Protein AF-A0A836TTX2-F1 (afdb_monomer_lite)

Radius of gyration: 29.95 Å; chains: 1; bounding box: 58×25×92 Å

Secondary structure (DSSP, 8-state):
---------STTSSPPPP--S---------HHHHHHHHHHHHHHHTT--SSTTHHHHHHHHHHHHH-TTTS---------S--HHHHHHHHHHHHHHHTGGG----HHHHHHHHTTSHHHHHHS-TTS-HHHHHHHHHHHHTTSHHHHHHHHHHHHHHHTT-THHHHHHHHHHT-

Foldseek 3Di:
DDDPPPDPDDPVPDDDDDDPPDDDDDDPPPVVVVVVVVLVVLLVVVVHDPDPCSVVVSVLVCCCVPPPVSPDDDPPPDPQLDDLLLLLLLLLQLVCVCPPPVHRDDSLVSLVVVCVDPLQVVNDDPVDDSSVVSVVSNVVNVPPPSSVVVNVVCVVCVVVVVCVVSVVVSVVRND

Structure (mmCIF, N/CA/C/O backbone):
data_AF-A0A836TTX2-F1
#
_entry.id   AF-A0A836TTX2-F1
#
loop_
_atom_site.group_PDB
_atom_site.id
_atom_site.type_symbol
_atom_site.label_atom_id
_atom_site.label_alt_id
_atom_site.label_comp_id
_atom_site.label_asym_id
_atom_site.label_entity_id
_atom_site.label_seq_id
_atom_site.pdbx_PDB_ins_code
_atom_site.Cartn_x
_atom_site.Cartn_y
_atom_site.Cartn_z
_atom_site.occupancy
_atom_site.B_iso_or_equiv
_atom_site.auth_seq_id
_atom_site.auth_comp_id
_atom_site.auth_asym_id
_atom_site.auth_atom_id
_atom_site.pdbx_PDB_model_num
ATOM 1 N N . MET A 1 1 ? -0.094 6.323 -14.263 1.00 39.97 1 MET A N 1
ATOM 2 C CA . MET A 1 1 ? 1.124 6.622 -15.047 1.00 39.97 1 MET A CA 1
ATOM 3 C C . MET A 1 1 ? 0.715 6.668 -16.502 1.00 39.97 1 MET A C 1
ATOM 5 O O . MET A 1 1 ? 0.252 5.656 -17.013 1.00 39.97 1 MET A O 1
ATOM 9 N N . ALA A 1 2 ? 0.752 7.856 -17.101 1.00 35.50 2 ALA A N 1
ATOM 10 C CA . ALA A 1 2 ? 0.316 8.071 -18.473 1.00 35.50 2 ALA A CA 1
ATOM 11 C C . ALA A 1 2 ? 1.188 7.243 -19.428 1.00 35.50 2 ALA A C 1
ATOM 13 O O . ALA A 1 2 ? 2.414 7.345 -19.394 1.00 35.50 2 ALA A O 1
ATOM 14 N N . LYS A 1 3 ? 0.554 6.398 -20.249 1.00 42.25 3 LYS A N 1
ATOM 15 C CA . LYS A 1 3 ? 1.200 5.808 -21.421 1.00 42.25 3 LYS A CA 1
ATOM 16 C C . LYS A 1 3 ? 1.439 6.954 -22.390 1.00 42.25 3 LYS A C 1
ATOM 18 O O . LYS A 1 3 ? 0.500 7.421 -23.027 1.00 42.25 3 LYS A O 1
ATOM 23 N N . ILE A 1 4 ? 2.674 7.425 -22.473 1.00 37.34 4 ILE A N 1
ATOM 24 C CA . ILE A 1 4 ? 3.062 8.313 -23.558 1.00 37.34 4 ILE A CA 1
ATOM 25 C C . ILE A 1 4 ? 3.210 7.416 -24.791 1.00 37.34 4 ILE A C 1
ATOM 27 O O . ILE A 1 4 ? 4.287 6.913 -25.086 1.00 37.34 4 ILE A O 1
ATOM 31 N N . ASN A 1 5 ? 2.096 7.162 -25.478 1.00 42.88 5 ASN A N 1
ATOM 32 C CA . ASN A 1 5 ? 2.129 6.731 -26.869 1.00 42.88 5 ASN A CA 1
ATOM 33 C C . ASN A 1 5 ? 2.586 7.950 -27.673 1.00 42.88 5 ASN A C 1
ATOM 35 O O . ASN A 1 5 ? 1.750 8.725 -28.135 1.00 42.88 5 ASN A O 1
ATOM 39 N N . LYS A 1 6 ? 3.900 8.164 -27.802 1.00 52.06 6 LYS A N 1
ATOM 40 C CA . LYS A 1 6 ? 4.390 9.042 -28.865 1.00 52.06 6 LYS A CA 1
ATOM 41 C C . LYS A 1 6 ? 4.051 8.329 -30.170 1.00 52.06 6 LYS A C 1
ATOM 43 O O . LYS A 1 6 ? 4.681 7.329 -30.505 1.00 52.06 6 LYS A O 1
ATOM 48 N N . LYS A 1 7 ? 2.985 8.780 -30.836 1.00 52.66 7 LYS A N 1
ATOM 49 C CA . LYS A 1 7 ? 2.748 8.439 -32.237 1.00 52.66 7 LYS A CA 1
ATOM 50 C C . LYS A 1 7 ? 4.021 8.820 -32.985 1.00 52.66 7 LYS A C 1
ATOM 52 O O . LYS A 1 7 ? 4.534 9.922 -32.808 1.00 52.66 7 LYS A O 1
ATOM 57 N N . ILE A 1 8 ? 4.576 7.864 -33.718 1.00 54.66 8 ILE A N 1
ATOM 58 C CA . ILE A 1 8 ? 5.622 8.162 -34.686 1.00 54.66 8 ILE A CA 1
ATOM 59 C C . ILE A 1 8 ? 4.889 8.955 -35.764 1.00 54.66 8 ILE A C 1
ATOM 61 O O . ILE A 1 8 ? 4.047 8.382 -36.444 1.00 54.66 8 ILE A O 1
ATOM 65 N N . ASP A 1 9 ? 5.135 10.258 -35.835 1.00 56.81 9 ASP A N 1
ATOM 66 C CA . ASP A 1 9 ? 4.598 11.153 -36.859 1.00 56.81 9 ASP A CA 1
ATOM 67 C C . ASP A 1 9 ? 5.762 11.597 -37.770 1.00 56.81 9 ASP A C 1
ATOM 69 O O . ASP A 1 9 ? 6.912 11.673 -37.329 1.00 56.81 9 ASP A O 1
ATOM 73 N N . GLY A 1 10 ? 5.487 11.869 -39.050 1.00 62.47 10 GLY A N 1
ATOM 74 C CA . GLY A 1 10 ? 6.490 12.289 -40.042 1.00 62.47 10 GLY A CA 1
ATOM 75 C C . GLY A 1 10 ? 6.911 11.195 -41.046 1.00 62.47 10 GLY A C 1
ATOM 76 O O . GLY A 1 10 ? 6.244 10.169 -41.161 1.00 62.47 10 GLY A O 1
ATOM 77 N N . PRO A 1 11 ? 8.021 11.371 -41.792 1.00 52.16 11 PRO A N 1
ATOM 78 C CA . PRO A 1 11 ? 8.424 10.510 -42.925 1.00 52.16 11 PRO A CA 1
ATOM 79 C C . PRO A 1 11 ? 8.796 9.059 -42.550 1.00 52.16 11 PRO A C 1
ATOM 81 O O . PRO A 1 11 ? 9.173 8.254 -43.405 1.00 52.16 11 PRO A O 1
ATOM 84 N N . LEU A 1 12 ? 8.708 8.719 -41.263 1.00 50.91 12 LEU A N 1
ATOM 85 C CA . LEU A 1 12 ? 8.870 7.373 -40.715 1.00 50.91 12 LEU A CA 1
ATOM 86 C C . LEU A 1 12 ? 7.556 6.567 -40.716 1.00 50.91 12 LEU A C 1
ATOM 88 O O . LEU A 1 12 ? 7.604 5.354 -40.532 1.00 50.91 12 LEU A O 1
ATOM 92 N N . VAL A 1 13 ? 6.401 7.219 -40.919 1.00 59.22 13 VAL A N 1
ATOM 93 C CA . VAL A 1 13 ? 5.073 6.571 -40.961 1.00 59.22 13 VAL A CA 1
ATOM 94 C C . VAL A 1 13 ? 4.827 5.859 -42.287 1.00 59.22 13 VAL A C 1
ATOM 96 O O . VAL A 1 13 ? 4.113 4.859 -42.331 1.00 59.22 13 VAL A O 1
ATOM 99 N N . GLU A 1 14 ? 5.406 6.362 -43.376 1.00 59.16 14 GLU A N 1
ATOM 100 C CA . GLU A 1 14 ? 5.129 5.834 -44.706 1.00 59.16 14 GLU A CA 1
ATOM 101 C C . GLU A 1 14 ? 5.853 4.492 -44.934 1.00 59.16 14 GLU A C 1
ATOM 103 O O . GLU A 1 14 ? 7.093 4.445 -44.907 1.00 59.16 14 GLU A O 1
ATOM 108 N N . PRO A 1 15 ? 5.116 3.385 -45.173 1.00 53.38 15 PRO A N 1
ATOM 109 C CA . PRO A 1 15 ? 5.729 2.110 -45.517 1.00 53.38 15 PRO A CA 1
ATOM 110 C C . PRO A 1 15 ? 6.437 2.234 -46.869 1.00 53.38 15 PRO A C 1
ATOM 112 O O . PRO A 1 15 ? 5.893 2.795 -47.822 1.00 53.38 15 PRO A O 1
ATOM 115 N N . MET A 1 16 ? 7.657 1.696 -46.971 1.00 50.69 16 MET A N 1
ATOM 116 C CA . MET A 1 16 ? 8.367 1.678 -48.250 1.00 50.69 16 MET A CA 1
ATOM 117 C C . MET A 1 16 ? 7.554 0.893 -49.279 1.00 50.69 16 MET A C 1
ATOM 119 O O . MET A 1 16 ? 7.140 -0.240 -49.024 1.00 50.69 16 MET A O 1
ATOM 123 N N . ARG A 1 17 ? 7.331 1.496 -50.451 1.00 52.59 17 ARG A N 1
ATOM 124 C CA . ARG A 1 17 ? 6.693 0.799 -51.569 1.00 52.59 17 ARG A CA 1
ATOM 125 C C . ARG A 1 17 ? 7.597 -0.367 -51.990 1.00 52.59 17 ARG A C 1
ATOM 127 O O . ARG A 1 17 ? 8.804 -0.156 -52.131 1.00 52.59 17 ARG A O 1
ATOM 134 N N . PRO A 1 18 ? 7.056 -1.583 -52.176 1.00 42.81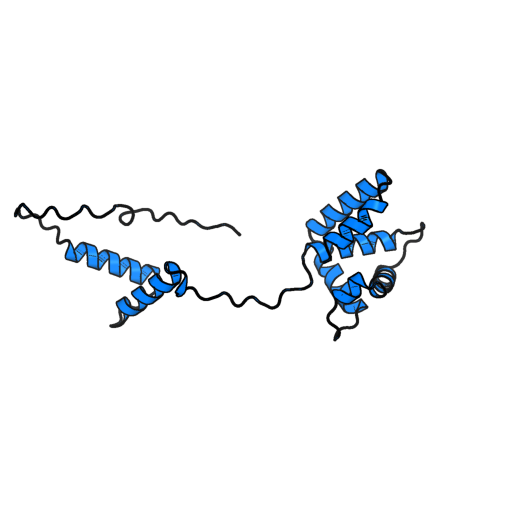 18 PRO A N 1
ATOM 135 C CA . PRO A 1 18 ? 7.855 -2.708 -52.634 1.00 42.81 18 PRO A CA 1
ATOM 136 C C . PRO A 1 18 ? 8.465 -2.386 -54.002 1.00 42.81 18 PRO A C 1
ATOM 138 O O . PRO A 1 18 ? 7.798 -1.839 -54.881 1.00 42.81 18 PRO A O 1
ATOM 141 N N . LEU A 1 19 ? 9.745 -2.721 -54.167 1.00 47.72 19 LEU A N 1
ATOM 142 C CA . LEU A 1 19 ? 10.461 -2.587 -55.431 1.00 47.72 19 LEU A CA 1
ATOM 143 C C . LEU A 1 19 ? 9.793 -3.491 -56.472 1.00 47.72 19 LEU A C 1
ATOM 145 O O . LEU A 1 19 ? 9.940 -4.714 -56.431 1.00 47.72 19 LEU A O 1
ATOM 149 N N . ILE A 1 20 ? 9.064 -2.896 -57.415 1.00 41.91 20 ILE A N 1
ATOM 150 C CA . ILE A 1 20 ? 8.610 -3.606 -58.608 1.00 41.91 20 ILE A CA 1
ATOM 151 C C . ILE A 1 20 ? 9.868 -3.874 -59.438 1.00 41.91 20 ILE A C 1
ATOM 153 O O . ILE A 1 20 ? 10.469 -2.958 -59.999 1.00 41.91 20 ILE A O 1
ATOM 157 N N . LYS A 1 21 ? 10.313 -5.136 -59.458 1.00 42.12 21 LYS A N 1
ATOM 158 C CA . LYS A 1 21 ? 11.380 -5.615 -60.345 1.00 42.12 21 LYS A CA 1
ATOM 159 C C . LYS A 1 21 ? 10.900 -5.482 -61.788 1.00 42.12 21 LYS A C 1
ATOM 161 O O . LYS A 1 21 ? 10.298 -6.399 -62.332 1.00 42.12 21 LYS A O 1
ATOM 166 N N . GLY A 1 22 ? 11.155 -4.332 -62.389 1.00 46.22 22 GLY A N 1
ATOM 167 C CA . GLY A 1 22 ? 10.845 -4.087 -63.787 1.00 46.22 22 GLY A CA 1
ATOM 168 C C . GLY A 1 22 ? 10.462 -2.641 -64.001 1.00 46.22 22 GLY A C 1
ATOM 169 O O . GLY A 1 22 ? 9.299 -2.295 -63.860 1.00 46.22 22 GLY A O 1
ATOM 170 N N . ILE A 1 23 ? 11.467 -1.821 -64.296 1.00 39.59 23 ILE A N 1
ATOM 171 C CA . ILE A 1 23 ? 11.496 -0.753 -65.305 1.00 39.59 23 ILE A CA 1
ATOM 172 C C . ILE A 1 23 ? 12.713 0.104 -64.956 1.00 39.59 23 ILE A C 1
ATOM 174 O O . ILE A 1 23 ? 12.756 0.825 -63.962 1.00 39.59 23 ILE A O 1
ATOM 178 N N . ILE A 1 24 ? 13.742 -0.048 -65.780 1.00 47.50 24 ILE A N 1
ATOM 179 C CA . ILE A 1 24 ? 14.903 0.828 -65.829 1.00 47.50 24 ILE A CA 1
ATOM 180 C C . ILE A 1 24 ? 14.394 2.170 -66.363 1.00 47.50 24 ILE A C 1
ATOM 182 O O . ILE A 1 24 ? 14.075 2.279 -67.542 1.00 47.50 24 ILE A O 1
ATOM 186 N N . ALA A 1 25 ? 14.288 3.176 -65.499 1.00 37.22 25 ALA A N 1
ATOM 187 C CA . ALA A 1 25 ? 14.155 4.570 -65.900 1.00 37.22 25 ALA A CA 1
ATOM 188 C C . ALA A 1 25 ? 14.790 5.456 -64.825 1.00 37.22 25 ALA A C 1
ATOM 190 O O . ALA A 1 25 ? 14.456 5.390 -63.644 1.00 37.22 25 ALA A O 1
ATOM 191 N N . GLN A 1 26 ? 15.765 6.238 -65.264 1.00 45.69 26 GLN A N 1
ATOM 192 C CA . GLN A 1 26 ? 16.576 7.150 -64.477 1.00 45.69 26 GLN A CA 1
ATOM 193 C C . GLN A 1 26 ? 15.708 8.183 -63.746 1.00 45.69 26 GLN A C 1
ATOM 195 O O . GLN A 1 26 ? 15.147 9.074 -64.374 1.00 45.69 26 GLN A O 1
ATOM 200 N N . VAL A 1 27 ? 15.664 8.112 -62.417 1.00 41.31 27 VAL A N 1
ATOM 201 C CA . VAL A 1 27 ? 15.409 9.267 -61.548 1.00 41.31 27 VAL A CA 1
ATOM 202 C C . VAL A 1 27 ? 16.326 9.112 -60.342 1.00 41.31 27 VAL A C 1
ATOM 204 O O . VAL A 1 27 ? 16.348 8.065 -59.699 1.00 41.31 27 VAL A O 1
ATOM 207 N N . GLN A 1 28 ? 17.108 10.152 -60.068 1.00 45.59 28 GLN A N 1
ATOM 208 C CA . GLN A 1 28 ? 18.008 10.305 -58.926 1.00 45.59 28 GLN A CA 1
ATOM 209 C C . GLN A 1 28 ? 17.247 10.259 -57.589 1.00 45.59 28 GLN A C 1
ATOM 211 O O . GLN A 1 28 ? 17.085 11.270 -56.920 1.00 45.59 28 GLN A O 1
ATOM 216 N N . ASN A 1 29 ? 16.773 9.091 -57.180 1.00 52.56 29 ASN A N 1
ATOM 217 C CA . ASN A 1 29 ? 16.279 8.852 -55.831 1.00 52.56 29 ASN A CA 1
ATOM 218 C C . ASN A 1 29 ? 16.944 7.586 -55.340 1.00 52.56 29 ASN A C 1
ATOM 220 O O . ASN A 1 29 ? 16.356 6.513 -55.377 1.00 52.56 29 ASN A O 1
ATOM 224 N N . ASP A 1 30 ? 18.211 7.734 -54.965 1.00 51.06 30 ASP A N 1
ATOM 225 C CA . ASP A 1 30 ? 19.070 6.655 -54.510 1.00 51.06 30 ASP A CA 1
ATOM 226 C C . ASP A 1 30 ? 18.460 6.051 -53.227 1.00 51.06 30 ASP A C 1
ATOM 228 O O . ASP A 1 30 ? 18.551 6.657 -52.149 1.00 51.06 30 ASP A O 1
ATOM 232 N N . PRO A 1 31 ? 17.766 4.897 -53.298 1.00 54.81 31 PRO A N 1
ATOM 233 C CA . PRO A 1 31 ? 17.050 4.342 -52.147 1.00 54.81 31 PRO A CA 1
ATOM 234 C C . PRO A 1 31 ? 18.024 3.986 -51.012 1.00 54.81 31 PRO A C 1
ATOM 236 O O . PRO A 1 31 ? 17.645 3.952 -49.840 1.00 54.81 31 PRO A O 1
ATOM 239 N N . TYR A 1 32 ? 19.300 3.806 -51.359 1.00 54.25 32 TYR A N 1
ATOM 240 C CA . TYR A 1 32 ? 20.408 3.588 -50.442 1.00 54.25 32 TYR A CA 1
ATOM 241 C C . TYR A 1 32 ? 20.694 4.813 -49.554 1.00 54.25 32 TYR A C 1
ATOM 243 O O . TYR A 1 32 ? 20.924 4.670 -48.352 1.00 54.25 32 TYR A O 1
ATOM 251 N N . ASN A 1 33 ? 20.587 6.032 -50.099 1.00 59.34 33 ASN A N 1
ATOM 252 C CA . ASN A 1 33 ? 20.766 7.272 -49.332 1.00 59.34 33 ASN A CA 1
ATOM 253 C C . ASN A 1 33 ? 19.602 7.521 -48.367 1.00 59.34 33 ASN A C 1
ATOM 255 O O . ASN A 1 33 ? 19.818 7.955 -47.235 1.00 59.34 33 ASN A O 1
ATOM 259 N N . SER A 1 34 ? 18.375 7.180 -48.774 1.00 65.88 34 SER A N 1
ATOM 260 C CA . SER A 1 34 ? 17.199 7.269 -47.898 1.00 65.88 34 SER A CA 1
ATOM 261 C C . SER A 1 34 ? 17.287 6.293 -46.716 1.00 65.88 34 SER A C 1
ATOM 263 O O . SER A 1 34 ? 16.967 6.652 -45.581 1.00 65.88 34 SER A O 1
ATOM 265 N N . TYR A 1 35 ? 17.779 5.075 -46.958 1.00 70.00 35 TYR A N 1
ATOM 266 C CA . TYR A 1 35 ? 17.983 4.066 -45.919 1.00 70.00 35 TYR A CA 1
ATOM 267 C C . TYR A 1 35 ? 19.034 4.498 -44.886 1.00 70.00 35 TYR A C 1
ATOM 269 O O . TYR A 1 35 ? 18.772 4.462 -43.682 1.00 70.00 35 TYR A O 1
ATOM 277 N N . ASN A 1 36 ? 20.185 4.995 -45.345 1.00 74.56 36 ASN A N 1
ATOM 278 C CA . ASN A 1 36 ? 21.251 5.472 -44.461 1.00 74.56 36 ASN A CA 1
ATOM 279 C C . ASN A 1 36 ? 20.826 6.702 -43.641 1.00 74.56 36 ASN A C 1
ATOM 281 O O . ASN A 1 36 ? 21.180 6.807 -42.466 1.00 74.56 36 ASN A O 1
ATOM 285 N N . ALA A 1 37 ? 20.013 7.596 -44.215 1.00 77.50 37 ALA A N 1
ATOM 286 C CA . ALA A 1 37 ? 19.443 8.732 -43.492 1.00 77.50 37 ALA A CA 1
ATOM 287 C C . ALA A 1 37 ? 18.491 8.287 -42.368 1.00 77.50 37 ALA A C 1
ATOM 289 O O . ALA A 1 37 ? 18.583 8.787 -41.247 1.00 77.50 37 ALA A O 1
ATOM 290 N N . LYS A 1 38 ? 17.619 7.301 -42.629 1.00 77.88 38 LYS A N 1
ATOM 291 C CA . LYS A 1 38 ? 16.723 6.733 -41.606 1.00 77.88 38 LYS A CA 1
ATOM 292 C C . LYS A 1 38 ? 17.496 6.029 -40.491 1.00 77.88 38 LYS A C 1
ATOM 294 O O . LYS A 1 38 ? 17.149 6.191 -39.325 1.00 77.88 38 LYS A O 1
ATOM 299 N N . LEU A 1 39 ? 18.556 5.292 -40.831 1.00 81.31 39 LEU A N 1
ATOM 300 C CA . LEU A 1 39 ? 19.429 4.662 -39.839 1.00 81.31 39 LEU A CA 1
ATOM 301 C C . LEU A 1 39 ? 20.127 5.690 -38.946 1.00 81.31 39 LEU A C 1
ATOM 303 O O . LEU A 1 39 ? 20.204 5.486 -37.740 1.00 81.31 39 LEU A O 1
ATOM 307 N N . LYS A 1 40 ? 20.588 6.809 -39.513 1.00 80.81 40 LYS A N 1
ATOM 308 C CA . LYS A 1 40 ? 21.216 7.881 -38.735 1.00 80.81 40 LYS A CA 1
ATOM 309 C C . LYS A 1 40 ? 20.234 8.528 -37.752 1.00 80.81 40 LYS A C 1
ATOM 311 O O . LYS A 1 40 ? 20.569 8.677 -36.583 1.00 80.81 40 LYS A O 1
ATOM 316 N N . LEU A 1 41 ? 19.009 8.816 -38.198 1.00 81.19 41 LEU A N 1
ATOM 317 C CA . LEU A 1 41 ? 17.942 9.340 -37.333 1.00 81.19 41 LEU A CA 1
ATOM 318 C C . LEU A 1 41 ? 17.580 8.370 -36.197 1.00 81.19 41 LEU A C 1
ATOM 320 O O . LEU A 1 41 ? 17.279 8.795 -35.085 1.00 81.19 41 LEU A O 1
ATOM 324 N N . LEU A 1 42 ? 17.618 7.061 -36.464 1.00 82.06 42 LEU A N 1
ATOM 325 C CA . LEU A 1 42 ? 17.430 6.030 -35.444 1.00 82.06 42 LEU A CA 1
ATOM 326 C C . LEU A 1 42 ? 18.577 6.018 -34.426 1.00 82.06 42 LEU A C 1
ATOM 328 O O . LEU A 1 42 ? 18.305 5.959 -33.231 1.00 82.06 42 LEU A O 1
ATOM 332 N N . CYS A 1 43 ? 19.834 6.120 -34.865 1.00 84.38 43 CYS A N 1
ATOM 333 C CA . CYS A 1 43 ? 20.973 6.249 -33.951 1.00 84.38 43 CYS A CA 1
ATOM 334 C C . CYS A 1 43 ? 20.851 7.497 -33.063 1.00 84.38 43 CYS A C 1
ATOM 336 O O . CYS A 1 43 ? 21.045 7.395 -31.856 1.00 84.38 43 CYS A O 1
ATOM 338 N N . GLU A 1 44 ? 20.466 8.641 -33.639 1.00 83.38 44 GLU A N 1
ATOM 339 C CA . GLU A 1 44 ? 20.235 9.891 -32.900 1.00 83.38 44 GLU A CA 1
ATOM 340 C C . GLU A 1 44 ? 19.098 9.750 -31.876 1.00 83.38 44 GLU A C 1
ATOM 342 O O . GLU A 1 44 ? 19.227 10.211 -30.749 1.00 83.38 44 GLU A O 1
ATOM 347 N N . HIS A 1 45 ? 18.006 9.054 -32.214 1.00 84.50 45 HIS A N 1
ATOM 348 C CA . HIS A 1 45 ? 16.901 8.799 -31.280 1.00 84.50 45 HIS A CA 1
ATOM 349 C C . HIS A 1 45 ? 17.314 7.956 -30.058 1.00 84.50 45 HIS A C 1
ATOM 351 O O . HIS A 1 45 ? 16.731 8.108 -28.985 1.00 84.50 45 HIS A O 1
ATOM 357 N N . TYR A 1 46 ? 18.289 7.059 -30.223 1.00 83.12 46 TYR A N 1
ATOM 358 C CA . TYR A 1 46 ? 18.827 6.213 -29.155 1.00 83.12 46 TYR A CA 1
ATOM 359 C C . TYR A 1 46 ? 20.089 6.794 -28.489 1.00 83.12 46 TYR A C 1
ATOM 361 O O . TYR A 1 46 ? 20.726 6.090 -27.707 1.00 83.12 46 TYR A O 1
ATOM 369 N N . ASP A 1 47 ? 20.440 8.053 -28.784 1.00 83.62 47 ASP A N 1
ATOM 370 C CA . ASP A 1 47 ? 21.644 8.741 -28.295 1.00 83.62 47 ASP A CA 1
ATOM 371 C C . ASP A 1 47 ? 22.943 7.939 -28.543 1.00 83.62 47 ASP A C 1
ATOM 373 O O . ASP A 1 47 ? 23.860 7.914 -27.718 1.00 83.62 47 ASP A O 1
ATOM 377 N N . LEU A 1 48 ? 23.027 7.245 -29.683 1.00 82.81 48 LEU A N 1
ATOM 378 C CA . LEU A 1 48 ? 24.189 6.436 -30.053 1.00 82.81 48 LEU A CA 1
ATOM 379 C C . LEU A 1 48 ? 25.216 7.279 -30.816 1.00 82.81 48 LEU A C 1
ATOM 381 O O . LEU A 1 48 ? 24.910 7.883 -31.846 1.00 82.81 48 LEU A O 1
ATOM 385 N N . ASN A 1 49 ? 26.457 7.282 -30.326 1.00 75.19 49 ASN A N 1
ATOM 386 C CA . ASN A 1 49 ? 27.571 7.978 -30.969 1.00 75.19 49 ASN A CA 1
ATOM 387 C C . ASN A 1 49 ? 27.901 7.358 -32.334 1.00 75.19 49 ASN A C 1
ATOM 389 O O . ASN A 1 49 ? 27.775 6.148 -32.521 1.00 75.19 49 ASN A O 1
ATOM 393 N N . SER A 1 50 ? 28.380 8.179 -33.275 1.00 66.62 50 SER A N 1
ATOM 394 C CA . SER A 1 50 ? 28.732 7.770 -34.647 1.00 66.62 50 SER A CA 1
ATOM 395 C C . SER A 1 50 ? 30.037 6.965 -34.757 1.00 66.62 50 SER A C 1
ATOM 397 O O . SER A 1 50 ? 30.829 7.156 -35.681 1.00 66.62 50 SER A O 1
ATOM 399 N N . ASP A 1 51 ? 30.269 6.064 -33.808 1.00 74.56 51 ASP A N 1
ATOM 400 C CA . ASP A 1 51 ? 31.430 5.186 -33.771 1.00 74.56 51 ASP A CA 1
ATOM 401 C C . ASP A 1 51 ? 31.221 3.940 -34.643 1.00 74.56 51 ASP A C 1
ATOM 403 O O . ASP A 1 51 ? 30.119 3.630 -35.106 1.00 74.56 51 ASP A O 1
ATOM 407 N N . ARG A 1 52 ? 32.295 3.171 -34.867 1.00 68.88 52 ARG A N 1
ATOM 408 C CA . ARG A 1 52 ? 32.262 1.951 -35.702 1.00 68.88 52 ARG A CA 1
ATOM 409 C C . ARG A 1 52 ? 31.242 0.900 -35.225 1.00 68.88 52 ARG A C 1
ATOM 411 O O . ARG A 1 52 ? 30.849 0.063 -36.032 1.00 68.88 52 ARG A O 1
ATOM 418 N N . SER A 1 53 ? 30.805 0.944 -33.963 1.00 75.00 53 SER A N 1
ATOM 419 C CA . SER A 1 53 ? 29.801 0.040 -33.378 1.00 75.00 53 SER A CA 1
ATOM 420 C C . SER A 1 53 ? 28.364 0.581 -33.390 1.00 75.00 53 SER A C 1
ATOM 422 O O . SER A 1 53 ? 27.456 -0.119 -32.947 1.00 75.00 53 SER A O 1
ATOM 424 N N . GLN A 1 54 ? 28.110 1.775 -33.939 1.00 78.94 54 GLN A N 1
ATOM 425 C CA . GLN A 1 54 ? 26.798 2.439 -33.852 1.00 78.94 54 GLN A CA 1
ATOM 426 C C . GLN A 1 54 ? 25.622 1.553 -34.299 1.00 78.94 54 GLN A C 1
ATOM 428 O O . GLN A 1 54 ? 24.552 1.573 -33.697 1.00 78.94 54 GLN A O 1
ATOM 433 N N . TYR A 1 55 ? 25.820 0.720 -35.326 1.00 81.44 55 TYR A N 1
ATOM 434 C CA . TYR A 1 55 ? 24.764 -0.142 -35.859 1.00 81.44 55 TYR A CA 1
ATOM 435 C C . TYR A 1 55 ? 24.566 -1.427 -35.050 1.00 81.44 55 TYR A C 1
ATOM 437 O O . TYR A 1 55 ? 23.440 -1.921 -34.972 1.00 81.44 55 TYR A O 1
ATOM 445 N N . SER A 1 56 ? 25.621 -1.964 -34.427 1.00 82.88 56 SER A N 1
ATOM 446 C CA . SER A 1 56 ? 25.476 -3.088 -33.494 1.00 82.88 56 SER A CA 1
ATOM 447 C C . SER A 1 56 ? 24.775 -2.643 -32.215 1.00 82.88 56 SER A C 1
ATOM 449 O O . SER A 1 56 ? 23.885 -3.340 -31.733 1.00 82.88 56 SER A O 1
ATOM 451 N N . ASP A 1 57 ? 25.106 -1.450 -31.724 1.00 83.25 57 ASP A N 1
ATOM 452 C CA . ASP A 1 57 ? 24.483 -0.872 -30.534 1.00 83.25 57 ASP A CA 1
ATOM 453 C C . ASP A 1 57 ? 23.013 -0.522 -30.806 1.00 83.25 57 ASP A C 1
ATOM 455 O O . ASP A 1 57 ? 22.138 -0.822 -29.992 1.00 83.25 57 ASP A O 1
ATOM 459 N N . LEU A 1 58 ? 22.712 -0.019 -32.010 1.00 87.88 58 LEU A N 1
ATOM 460 C CA . LEU A 1 58 ? 21.343 0.209 -32.469 1.00 87.88 58 LEU A CA 1
ATOM 461 C C . LEU A 1 58 ? 20.537 -1.093 -32.540 1.00 87.88 58 LEU A C 1
ATOM 463 O O . LEU A 1 58 ? 19.392 -1.133 -32.090 1.00 87.88 58 LEU A O 1
ATOM 467 N N . ALA A 1 59 ? 21.118 -2.173 -33.072 1.00 88.62 59 ALA A N 1
ATOM 468 C CA . ALA A 1 59 ? 20.449 -3.470 -33.137 1.00 88.62 59 ALA A CA 1
ATOM 469 C C . ALA A 1 59 ? 20.115 -4.013 -31.736 1.00 88.62 59 ALA A C 1
ATOM 471 O O . ALA A 1 59 ? 19.028 -4.555 -31.527 1.00 88.62 59 ALA A O 1
ATOM 472 N N . ILE A 1 60 ? 21.014 -3.824 -30.765 1.00 84.88 60 ILE A N 1
ATOM 473 C CA . ILE A 1 60 ? 20.788 -4.207 -29.366 1.00 84.88 60 ILE A CA 1
ATOM 474 C C . ILE A 1 60 ? 19.690 -3.342 -28.736 1.00 84.88 60 ILE A C 1
ATOM 476 O O . ILE A 1 60 ? 18.787 -3.884 -28.095 1.00 84.88 60 ILE A O 1
ATOM 480 N N . ALA A 1 61 ? 19.717 -2.024 -28.943 1.00 85.06 61 ALA A N 1
ATOM 481 C CA . ALA A 1 61 ? 18.702 -1.107 -28.426 1.00 85.06 61 ALA A CA 1
ATOM 482 C C . ALA A 1 61 ? 17.299 -1.450 -28.959 1.00 85.06 61 ALA A C 1
ATOM 484 O O . ALA A 1 61 ? 16.347 -1.595 -28.187 1.00 85.06 61 ALA A O 1
ATOM 485 N N . LEU A 1 62 ? 17.190 -1.705 -30.265 1.00 86.75 62 LEU A N 1
ATOM 486 C CA . LEU A 1 62 ? 15.950 -2.152 -30.899 1.00 86.75 62 LEU A CA 1
ATOM 487 C C . LEU A 1 62 ? 15.490 -3.515 -30.369 1.00 86.75 62 LEU A C 1
ATOM 489 O O . LEU A 1 62 ? 14.294 -3.716 -30.139 1.00 86.75 62 LEU A O 1
ATOM 493 N N . ALA A 1 63 ? 16.417 -4.450 -30.140 1.00 87.06 63 ALA A N 1
ATOM 494 C CA . ALA A 1 63 ? 16.090 -5.746 -29.557 1.00 87.06 63 ALA A CA 1
ATOM 495 C C . ALA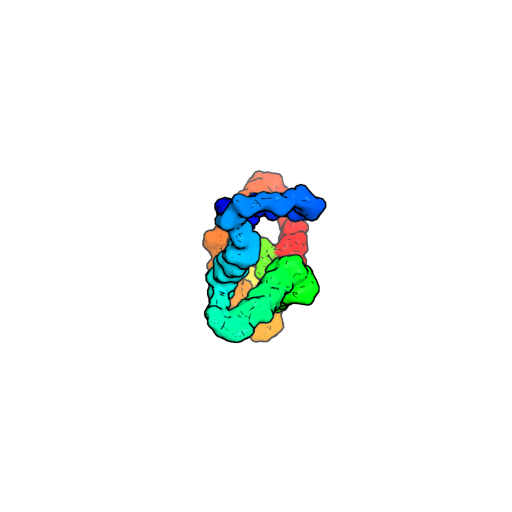 A 1 63 ? 15.514 -5.595 -28.141 1.00 87.06 63 ALA A C 1
ATOM 497 O O . ALA A 1 63 ? 14.492 -6.210 -27.837 1.00 87.06 63 ALA A O 1
ATOM 498 N N . ILE A 1 64 ? 16.108 -4.746 -27.297 1.00 81.25 64 ILE A N 1
ATOM 499 C CA . ILE A 1 64 ? 15.624 -4.475 -25.934 1.00 81.25 64 ILE A CA 1
ATOM 500 C C . ILE A 1 64 ? 14.199 -3.904 -25.955 1.00 81.25 64 ILE A C 1
ATOM 502 O O . ILE A 1 64 ? 13.356 -4.336 -25.166 1.00 81.25 64 ILE A O 1
ATOM 506 N N . ASP A 1 65 ? 13.893 -2.979 -26.863 1.00 81.94 65 ASP A N 1
ATOM 507 C CA . ASP A 1 65 ? 12.581 -2.325 -26.905 1.00 81.94 65 ASP A CA 1
ATOM 508 C C . ASP A 1 65 ? 11.480 -3.209 -27.504 1.00 81.94 65 ASP A C 1
ATOM 510 O O . ASP A 1 65 ? 10.358 -3.287 -26.972 1.00 81.94 65 ASP A O 1
ATOM 514 N N . HIS A 1 66 ? 11.793 -3.916 -28.591 1.00 81.75 66 HIS A N 1
ATOM 515 C CA . HIS A 1 66 ? 10.792 -4.605 -29.403 1.00 81.75 66 HIS A CA 1
ATOM 516 C C . HIS A 1 66 ? 10.708 -6.109 -29.146 1.00 81.75 66 HIS A C 1
ATOM 518 O O . HIS A 1 66 ? 9.619 -6.672 -29.274 1.00 81.75 66 HIS A O 1
ATOM 524 N N . VAL A 1 67 ? 11.789 -6.771 -28.722 1.00 83.75 67 VAL A N 1
ATOM 525 C CA . VAL A 1 67 ? 11.806 -8.227 -28.523 1.00 83.75 67 VAL A CA 1
ATOM 526 C C . VAL A 1 67 ? 11.593 -8.558 -27.040 1.00 83.75 67 VAL A C 1
ATOM 528 O O . VAL A 1 67 ? 12.450 -8.259 -26.207 1.00 83.75 67 VAL A O 1
ATOM 531 N N . PRO A 1 68 ? 10.483 -9.225 -26.657 1.00 73.31 68 PRO A N 1
ATOM 532 C CA . PRO A 1 68 ? 10.182 -9.516 -25.252 1.00 73.31 68 PRO A CA 1
ATOM 533 C C . PRO A 1 68 ? 11.287 -10.274 -24.501 1.00 73.31 68 PRO A C 1
ATOM 535 O O . PRO A 1 68 ? 11.445 -10.074 -23.300 1.00 73.31 68 PRO A O 1
ATOM 538 N N . GLY A 1 69 ? 12.058 -11.115 -25.201 1.00 79.12 69 GLY A N 1
ATOM 539 C CA . GLY A 1 69 ? 13.164 -11.891 -24.629 1.00 79.12 69 GLY A CA 1
ATOM 540 C C . GLY A 1 69 ? 14.407 -11.073 -24.258 1.00 79.12 69 GLY A C 1
ATOM 541 O O . GLY A 1 69 ? 15.168 -11.508 -23.399 1.00 79.12 69 GLY A O 1
ATOM 542 N N . PHE A 1 70 ? 14.589 -9.887 -24.846 1.00 74.38 70 PHE A N 1
ATOM 543 C CA . PHE A 1 70 ? 15.728 -8.995 -24.582 1.00 74.38 70 PHE A CA 1
ATOM 544 C C . PHE A 1 70 ? 15.380 -7.853 -23.617 1.00 74.38 70 PHE A C 1
ATOM 546 O O . PHE A 1 70 ? 16.257 -7.097 -23.202 1.00 74.38 70 PHE A O 1
ATOM 553 N N . LYS A 1 71 ? 14.112 -7.740 -23.198 1.00 78.56 71 LYS A N 1
ATOM 554 C CA . LYS A 1 71 ? 13.682 -6.740 -22.215 1.00 78.56 71 LYS A CA 1
ATOM 555 C C . LYS A 1 71 ? 14.347 -6.990 -20.871 1.00 78.56 71 LYS A C 1
ATOM 557 O O . LYS A 1 71 ? 14.221 -8.073 -20.292 1.00 78.56 71 LYS A O 1
ATOM 562 N N . TYR A 1 72 ? 14.957 -5.950 -20.305 1.00 72.88 72 TYR A N 1
ATOM 563 C CA . TYR A 1 72 ? 15.397 -5.998 -18.918 1.00 72.88 72 TYR A CA 1
ATOM 564 C C . TYR A 1 72 ? 14.202 -6.314 -18.019 1.00 72.88 72 TYR A C 1
ATOM 566 O O . TYR A 1 72 ? 13.247 -5.537 -17.908 1.00 72.88 72 TYR A O 1
ATOM 574 N N . LYS A 1 73 ? 14.256 -7.458 -17.330 1.00 67.38 73 LYS A N 1
ATOM 575 C CA . LYS A 1 73 ? 13.321 -7.740 -16.243 1.00 67.38 73 LYS A CA 1
ATOM 576 C C . LYS A 1 73 ? 13.512 -6.638 -15.207 1.00 67.38 73 LYS A C 1
ATOM 578 O O . LYS A 1 73 ? 14.553 -6.588 -14.552 1.00 67.38 73 LYS A O 1
ATOM 583 N N . LYS A 1 74 ? 12.519 -5.751 -15.047 1.00 59.88 74 LYS A N 1
ATOM 584 C CA . LYS A 1 74 ? 12.498 -4.821 -13.911 1.00 59.88 74 LYS A CA 1
ATOM 585 C C . LYS A 1 74 ? 12.729 -5.661 -12.665 1.00 59.88 74 LYS A C 1
ATOM 587 O O . LYS A 1 74 ? 11.939 -6.567 -12.396 1.00 59.88 74 LYS A O 1
ATOM 592 N N . LYS A 1 75 ? 13.815 -5.389 -11.931 1.00 56.88 75 LYS A N 1
ATOM 593 C CA . LYS A 1 75 ? 14.029 -5.995 -10.616 1.00 56.88 75 LYS A CA 1
ATOM 594 C C . LYS A 1 75 ? 12.778 -5.673 -9.812 1.00 56.88 75 LYS A C 1
ATOM 596 O O . LYS A 1 75 ? 12.557 -4.517 -9.453 1.00 56.88 75 LYS A O 1
ATOM 601 N N . SER A 1 76 ? 11.918 -6.668 -9.607 1.00 56.53 76 SER A N 1
ATOM 602 C CA . SER A 1 76 ? 10.777 -6.512 -8.722 1.00 56.53 76 SER A CA 1
ATOM 603 C C . SER A 1 76 ? 11.382 -6.251 -7.355 1.00 56.53 76 SER A C 1
ATOM 605 O O . SER A 1 76 ? 11.917 -7.166 -6.731 1.00 56.53 76 SER A O 1
ATOM 607 N N . GLY A 1 77 ? 11.364 -4.992 -6.916 1.00 59.00 77 GLY A N 1
ATOM 608 C CA . GLY A 1 77 ? 11.739 -4.652 -5.552 1.00 59.00 77 GLY A CA 1
ATOM 609 C C . GLY A 1 77 ? 10.959 -5.533 -4.576 1.00 59.00 77 GLY A C 1
ATOM 610 O O . GLY A 1 77 ? 9.895 -6.066 -4.914 1.00 59.00 77 GLY A O 1
ATOM 611 N N . ALA A 1 78 ? 11.491 -5.711 -3.366 1.00 58.03 78 ALA A N 1
ATOM 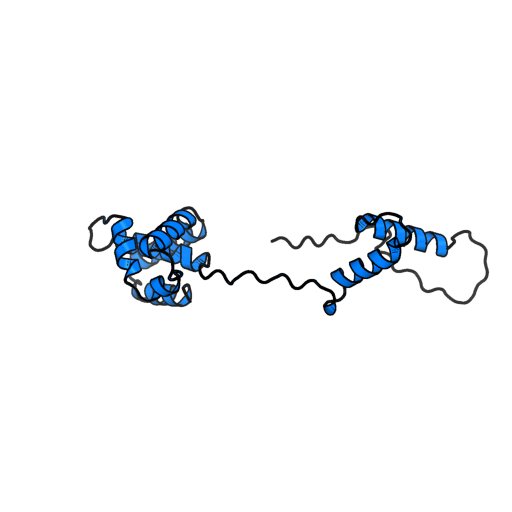612 C CA . ALA A 1 78 ? 10.805 -6.478 -2.335 1.00 58.03 78 ALA A CA 1
ATOM 613 C C . ALA A 1 78 ? 9.347 -6.006 -2.222 1.00 58.03 78 ALA A C 1
ATOM 615 O O . ALA A 1 78 ? 9.101 -4.806 -2.059 1.00 58.03 78 ALA A O 1
ATOM 616 N N . LYS A 1 79 ? 8.388 -6.940 -2.330 1.00 59.66 79 LYS A N 1
ATOM 617 C CA . LYS A 1 79 ? 6.958 -6.631 -2.203 1.00 59.66 79 LYS A CA 1
ATOM 618 C C . LYS A 1 79 ? 6.762 -5.841 -0.911 1.00 59.66 79 LYS A C 1
ATOM 620 O O . LYS A 1 79 ? 7.064 -6.319 0.186 1.00 59.66 79 LYS A O 1
ATOM 625 N N . THR A 1 80 ? 6.339 -4.588 -1.044 1.00 65.19 80 THR A N 1
ATOM 626 C CA . THR A 1 80 ? 6.114 -3.736 0.119 1.00 65.19 80 THR A CA 1
ATOM 627 C C . THR A 1 80 ? 4.859 -4.259 0.807 1.00 65.19 80 THR A C 1
ATOM 629 O O . THR A 1 80 ? 3.778 -4.147 0.249 1.00 65.19 80 THR A O 1
ATOM 632 N N . LYS A 1 81 ? 5.000 -4.832 2.010 1.00 73.81 81 LYS A N 1
ATOM 633 C CA . LYS A 1 81 ? 3.864 -5.325 2.819 1.00 73.81 81 LYS A CA 1
ATOM 634 C C . LYS A 1 81 ? 2.809 -4.245 3.104 1.00 73.81 81 LYS A C 1
ATOM 636 O O . LYS A 1 81 ? 1.665 -4.549 3.395 1.00 73.81 81 LYS A O 1
ATOM 641 N N . TRP A 1 82 ? 3.208 -2.978 3.041 1.00 81.62 82 TRP A N 1
ATOM 642 C CA . TRP A 1 82 ? 2.327 -1.833 3.230 1.00 81.62 82 TRP A CA 1
ATOM 643 C C . TRP A 1 82 ? 1.843 -1.311 1.883 1.00 81.62 82 TRP A C 1
ATOM 645 O O . TRP A 1 82 ? 2.566 -0.575 1.206 1.00 81.62 82 TRP A O 1
ATOM 655 N N . THR A 1 83 ? 0.621 -1.674 1.512 1.00 85.62 83 THR A N 1
ATOM 656 C CA . THR A 1 83 ? -0.091 -1.034 0.408 1.00 85.62 83 THR A CA 1
ATOM 657 C C . THR A 1 83 ? -0.661 0.306 0.880 1.00 85.62 83 THR A C 1
ATOM 659 O O . THR A 1 83 ? -0.765 0.579 2.078 1.00 85.62 83 THR A O 1
ATOM 662 N N . MET A 1 84 ? -1.024 1.189 -0.052 1.00 85.12 84 MET A N 1
ATOM 663 C CA . MET A 1 84 ? -1.703 2.435 0.333 1.00 85.12 84 MET A CA 1
ATOM 664 C C . MET A 1 84 ? -3.079 2.164 0.958 1.00 85.12 84 MET A C 1
ATOM 666 O O . MET A 1 84 ? -3.503 2.927 1.820 1.00 85.12 84 MET A O 1
ATOM 670 N N . TRP A 1 85 ? -3.725 1.053 0.594 1.00 86.00 85 TRP A N 1
ATOM 671 C CA . TRP A 1 85 ? -4.970 0.590 1.206 1.00 86.00 85 TRP A CA 1
ATOM 672 C C . TRP A 1 85 ? -4.781 0.193 2.668 1.00 86.00 85 TRP A C 1
ATOM 674 O O . TRP A 1 85 ? -5.458 0.749 3.526 1.00 86.00 85 TRP A O 1
ATOM 684 N N . SE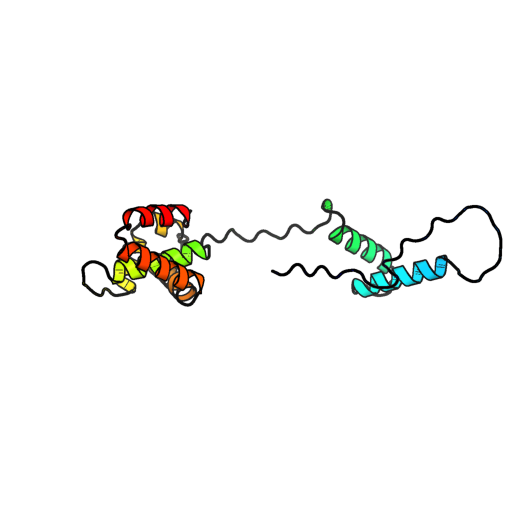R A 1 86 ? -3.798 -0.660 2.981 1.00 87.00 86 SER A N 1
ATOM 685 C CA . SER A 1 86 ? -3.554 -1.071 4.371 1.00 87.00 86 SER A CA 1
ATOM 686 C C . SER A 1 86 ? -3.154 0.108 5.266 1.00 87.00 86 SER A C 1
ATOM 688 O O . SER A 1 86 ? -3.515 0.168 6.441 1.00 87.00 86 SER A O 1
ATOM 690 N N . ARG A 1 87 ? -2.472 1.108 4.695 1.00 88.81 87 ARG A N 1
ATOM 691 C CA . ARG A 1 87 ? -2.189 2.390 5.356 1.00 88.81 87 ARG A CA 1
ATOM 692 C C . ARG A 1 87 ? -3.437 3.239 5.605 1.00 88.81 87 ARG A C 1
ATOM 694 O O . ARG A 1 87 ? -3.542 3.834 6.672 1.00 88.81 87 ARG A O 1
ATOM 701 N N . ALA A 1 88 ? -4.355 3.318 4.645 1.00 87.75 88 ALA A N 1
ATOM 702 C CA . ALA A 1 88 ? -5.612 4.047 4.806 1.00 87.75 88 ALA A CA 1
ATOM 703 C C . ALA A 1 88 ? -6.511 3.376 5.858 1.00 87.75 88 ALA A C 1
ATOM 705 O O . ALA A 1 88 ? -7.020 4.060 6.743 1.00 87.75 88 ALA A O 1
ATOM 706 N N . CYS A 1 89 ? -6.616 2.042 5.835 1.00 89.12 89 CYS A N 1
ATOM 707 C CA . CYS A 1 89 ? -7.318 1.267 6.861 1.00 89.12 89 CYS A CA 1
ATOM 708 C C . CYS A 1 89 ? -6.736 1.515 8.255 1.00 89.12 89 CYS A C 1
ATOM 710 O O . CYS A 1 89 ? -7.490 1.713 9.200 1.00 89.12 89 CYS A O 1
ATOM 712 N N . LEU A 1 90 ? -5.405 1.588 8.381 1.00 90.56 90 LEU A N 1
ATOM 713 C CA . LEU A 1 90 ? -4.751 1.897 9.655 1.00 90.56 90 LEU A CA 1
ATOM 714 C C . LEU A 1 90 ? -5.193 3.257 10.220 1.00 90.56 90 LEU A C 1
ATOM 716 O O . LEU A 1 90 ? -5.379 3.381 11.426 1.00 90.56 90 LEU A O 1
ATOM 720 N N . VAL A 1 91 ? -5.349 4.279 9.371 1.00 90.81 91 VAL A N 1
ATOM 721 C CA . VAL A 1 91 ? -5.810 5.611 9.803 1.00 90.81 91 VAL A CA 1
ATOM 722 C C . VAL A 1 91 ? -7.235 5.541 10.341 1.00 90.81 91 VAL A C 1
ATOM 724 O O . VAL A 1 91 ? -7.498 6.081 11.412 1.00 90.81 91 VAL A O 1
ATOM 727 N N . VAL A 1 92 ? -8.133 4.856 9.629 1.00 89.00 92 VAL A N 1
ATOM 728 C CA . VAL A 1 92 ? -9.529 4.709 10.060 1.00 89.00 92 VAL A CA 1
ATOM 729 C C . VAL A 1 92 ? -9.617 3.930 11.367 1.00 89.00 92 VAL A C 1
ATOM 731 O O . VAL A 1 92 ? -10.306 4.366 12.279 1.00 89.00 92 VAL A O 1
ATOM 734 N N . GLU A 1 93 ? -8.858 2.845 11.510 1.00 88.56 93 GLU A N 1
ATOM 735 C CA . GLU A 1 93 ? -8.889 2.027 12.723 1.00 88.56 93 GLU A CA 1
ATOM 736 C C . GLU A 1 93 ? -8.336 2.775 13.949 1.00 88.56 93 GLU A C 1
ATOM 738 O O . GLU A 1 93 ? -8.839 2.631 15.064 1.00 88.56 93 GLU A O 1
ATOM 743 N N . ILE A 1 94 ? -7.327 3.632 13.749 1.00 89.50 94 ILE A N 1
ATOM 744 C CA . ILE A 1 94 ? -6.821 4.524 14.801 1.00 89.50 94 ILE A CA 1
ATOM 745 C C . ILE A 1 94 ? -7.893 5.534 15.215 1.00 89.50 94 ILE A C 1
ATOM 747 O O . ILE A 1 94 ? -8.082 5.742 16.411 1.00 89.50 94 ILE A O 1
ATOM 751 N N . GLU A 1 95 ? -8.594 6.154 14.265 1.00 87.25 95 GLU A N 1
ATOM 752 C CA . GLU A 1 95 ? -9.659 7.121 14.565 1.00 87.25 95 GLU A CA 1
ATOM 753 C C . GLU A 1 95 ? -10.892 6.448 15.196 1.00 87.25 95 GLU A C 1
ATOM 755 O O . GLU A 1 95 ? -11.466 6.995 16.137 1.00 87.25 95 GLU A O 1
ATOM 760 N N . ARG A 1 96 ? -11.236 5.220 14.783 1.00 86.06 96 ARG A N 1
ATOM 761 C CA . ARG A 1 96 ? -12.265 4.377 15.421 1.00 86.06 96 ARG A CA 1
ATOM 762 C C . ARG A 1 96 ? -11.947 4.134 16.894 1.00 86.06 96 ARG A C 1
ATOM 764 O O . ARG A 1 96 ? -12.781 4.375 17.760 1.00 86.06 96 ARG A O 1
ATOM 771 N N . LEU A 1 97 ? -10.726 3.693 17.200 1.00 86.50 97 LEU A N 1
ATOM 772 C CA . LEU A 1 97 ? -10.296 3.456 18.583 1.00 86.50 97 LEU A CA 1
ATOM 773 C C . LEU A 1 97 ? -10.196 4.744 19.398 1.00 86.50 97 LEU A C 1
ATOM 775 O O . LEU A 1 97 ? -10.436 4.732 20.603 1.00 86.50 97 LEU A O 1
ATOM 779 N N . ARG A 1 98 ? -9.839 5.852 18.748 1.00 84.31 98 ARG A N 1
ATOM 780 C CA . ARG A 1 98 ? -9.716 7.164 19.381 1.00 84.31 98 ARG A CA 1
ATOM 781 C C . ARG A 1 98 ? -11.056 7.715 19.868 1.00 84.31 98 ARG A C 1
ATOM 783 O O . ARG A 1 98 ? -11.069 8.365 20.907 1.00 84.31 98 ARG A O 1
ATOM 790 N N . ASN A 1 99 ? -12.131 7.445 19.130 1.00 79.38 99 ASN A N 1
ATOM 791 C CA . ASN A 1 99 ? -13.484 7.929 19.423 1.00 79.38 99 ASN A CA 1
ATOM 792 C C . ASN A 1 99 ? -14.370 6.859 20.086 1.00 79.38 99 ASN A C 1
ATOM 794 O O . ASN A 1 99 ? -15.568 7.065 20.270 1.00 79.38 99 ASN A O 1
ATOM 798 N N . SER A 1 100 ? -13.799 5.708 20.449 1.00 73.50 100 SER A N 1
ATOM 799 C CA . SER A 1 100 ? -14.545 4.626 21.083 1.00 73.50 100 SER A CA 1
ATOM 800 C C . SER A 1 100 ? -15.015 5.024 22.489 1.00 73.50 100 SER A C 1
ATOM 802 O O . SER A 1 100 ? -14.262 5.606 23.268 1.00 73.50 100 SER A O 1
ATOM 804 N N . LYS A 1 101 ? -16.257 4.660 22.840 1.00 62.62 101 LYS A N 1
ATOM 805 C CA . LYS A 1 101 ? -16.824 4.755 24.203 1.00 62.62 101 LYS A CA 1
ATOM 806 C C . LYS A 1 101 ? -16.882 6.169 24.805 1.00 62.62 101 LYS A C 1
ATOM 808 O O . LYS A 1 101 ? -16.705 6.321 26.012 1.00 62.62 101 LYS A O 1
ATOM 813 N N . ASN A 1 102 ? -17.143 7.199 23.995 1.00 60.19 102 ASN A N 1
ATOM 814 C CA . ASN A 1 102 ? -17.267 8.597 24.448 1.00 60.19 102 ASN A CA 1
ATOM 815 C C . ASN A 1 102 ? -16.030 9.137 25.195 1.00 60.19 102 ASN A C 1
ATOM 817 O O . ASN A 1 102 ? -16.108 10.160 25.874 1.00 60.19 102 ASN A O 1
ATOM 821 N N . GLN A 1 103 ? -14.876 8.476 25.068 1.00 66.56 103 GLN A N 1
ATOM 822 C CA . GLN A 1 103 ? -13.616 8.912 25.652 1.00 66.56 103 GLN A CA 1
ATOM 823 C C . GLN A 1 103 ? -12.634 9.217 24.529 1.00 66.56 103 GLN A C 1
ATOM 825 O O . GLN A 1 103 ? -12.305 8.360 23.715 1.00 66.56 103 GLN A O 1
ATOM 830 N N . SER A 1 104 ? -12.146 10.457 24.490 1.00 74.25 104 SER A N 1
ATOM 831 C CA . SER A 1 104 ? -11.080 10.841 23.566 1.00 74.25 104 SER A CA 1
ATOM 832 C C . SER A 1 104 ? -9.758 10.250 24.042 1.00 74.25 104 SER A C 1
ATOM 834 O O . SER A 1 104 ? -9.083 10.807 24.910 1.00 74.25 104 SER A O 1
ATOM 836 N N . HIS A 1 105 ? -9.373 9.111 23.474 1.00 81.62 105 HIS A N 1
ATOM 837 C CA . HIS A 1 105 ? -8.073 8.508 23.745 1.00 81.62 105 HIS A CA 1
ATOM 838 C C . HIS A 1 105 ? -6.962 9.168 22.914 1.00 81.62 105 HIS A C 1
ATOM 840 O O . HIS A 1 105 ? -7.196 9.835 21.907 1.00 81.62 105 HIS A O 1
ATOM 846 N N . SER A 1 106 ? -5.705 9.001 23.328 1.00 86.31 106 SER A N 1
ATOM 847 C CA . SER A 1 106 ? -4.573 9.502 22.543 1.00 86.31 106 SER A CA 1
ATOM 848 C C . SER A 1 106 ? -4.286 8.594 21.339 1.00 86.31 106 SER A C 1
ATOM 850 O O . SER A 1 106 ? -4.505 7.383 21.380 1.00 86.31 106 SER A O 1
ATOM 852 N N . ILE A 1 107 ? -3.701 9.155 20.274 1.00 85.69 107 ILE A N 1
ATOM 853 C CA . ILE A 1 107 ? -3.248 8.378 19.101 1.00 85.69 107 ILE A CA 1
ATOM 854 C C . ILE A 1 107 ? -2.273 7.267 19.527 1.00 85.69 107 ILE A C 1
ATOM 856 O O . ILE A 1 107 ? -2.302 6.160 18.993 1.00 85.69 107 ILE A O 1
ATOM 860 N N . MET A 1 108 ? -1.418 7.543 20.517 1.00 85.94 108 MET A N 1
ATOM 861 C CA . MET A 1 108 ? -0.458 6.563 21.024 1.00 85.94 108 MET A CA 1
ATOM 862 C C . MET A 1 108 ? -1.150 5.382 21.712 1.00 85.94 108 MET A C 1
ATOM 864 O O . MET A 1 108 ? -0.719 4.239 21.551 1.00 85.94 108 MET A O 1
ATOM 868 N N . TRP A 1 109 ? -2.238 5.641 22.441 1.00 88.56 109 TRP A N 1
ATOM 869 C CA . TRP A 1 109 ? -3.046 4.590 23.050 1.00 88.56 109 TRP A CA 1
ATOM 870 C C . TRP A 1 109 ? -3.680 3.693 21.980 1.00 88.56 109 TRP A C 1
ATOM 872 O O . TRP A 1 109 ? -3.514 2.475 22.040 1.00 88.56 109 TRP A O 1
ATOM 882 N N . ALA A 1 110 ? -4.291 4.281 20.945 1.00 86.75 110 ALA A N 1
ATOM 883 C CA . ALA A 1 110 ? -4.892 3.532 19.837 1.00 86.75 110 ALA A CA 1
ATOM 884 C C . ALA A 1 110 ? -3.859 2.658 19.101 1.00 86.75 110 ALA A C 1
ATOM 886 O O . ALA A 1 110 ? -4.087 1.471 18.872 1.00 86.75 110 ALA A O 1
ATOM 887 N N . ILE A 1 111 ? -2.669 3.204 18.820 1.00 88.56 111 ILE A N 1
ATOM 888 C CA . ILE A 1 111 ? -1.550 2.451 18.227 1.00 88.56 111 ILE A CA 1
ATOM 889 C C . ILE A 1 111 ? -1.117 1.286 19.128 1.00 88.56 111 ILE A C 1
ATOM 891 O O . ILE A 1 111 ? -0.791 0.211 18.627 1.00 88.56 111 ILE A O 1
ATOM 895 N N . THR A 1 112 ? -1.122 1.484 20.447 1.00 87.38 112 THR A N 1
ATOM 896 C CA . THR A 1 112 ? -0.748 0.447 21.421 1.00 87.38 112 THR A CA 1
ATOM 897 C C . THR A 1 112 ? -1.785 -0.673 21.500 1.00 87.38 112 THR A C 1
ATOM 899 O O . THR A 1 112 ? -1.420 -1.821 21.742 1.00 87.38 112 THR A O 1
ATOM 902 N N . GLN A 1 113 ? -3.070 -0.385 21.278 1.00 87.75 113 GLN A N 1
ATOM 903 C CA . GLN A 1 113 ? -4.082 -1.439 21.167 1.00 87.75 113 GLN A CA 1
ATOM 904 C C . GLN A 1 113 ? -3.966 -2.179 19.831 1.00 87.75 113 GLN A C 1
ATOM 906 O O . GLN A 1 113 ? -3.960 -3.410 19.807 1.00 87.75 113 GLN A O 1
ATOM 911 N N . LEU A 1 114 ? -3.766 -1.456 18.724 1.00 87.19 114 LEU A N 1
ATOM 912 C CA . LEU A 1 114 ? -3.608 -2.068 17.401 1.00 87.19 114 LEU A CA 1
ATOM 913 C C . LEU A 1 114 ? -2.375 -2.952 17.297 1.00 87.19 114 LEU A C 1
ATOM 915 O O . LEU A 1 114 ? -2.422 -3.998 16.654 1.00 87.19 114 LEU A O 1
ATOM 919 N N . SER A 1 115 ? -1.283 -2.584 17.964 1.00 85.69 115 SER A N 1
ATOM 920 C CA . SER A 1 115 ? -0.067 -3.391 17.961 1.00 85.69 115 SER A CA 1
ATOM 921 C C . SER A 1 115 ? -0.218 -4.733 18.673 1.00 85.69 115 SER A C 1
ATOM 923 O O . SER A 1 115 ? 0.618 -5.608 18.453 1.00 85.69 115 SER A O 1
ATOM 925 N N . LYS A 1 116 ? -1.264 -4.935 19.487 1.00 85.88 116 LYS A N 1
ATOM 926 C CA . LYS A 1 116 ? -1.581 -6.234 20.102 1.00 85.88 116 LYS A CA 1
ATOM 927 C C . LYS A 1 116 ? -2.272 -7.184 19.123 1.00 85.88 116 LYS A C 1
ATOM 929 O O . LYS A 1 116 ? -2.063 -8.393 19.239 1.00 85.88 116 LYS A O 1
ATOM 934 N N . SER A 1 117 ? -3.019 -6.650 18.156 1.00 84.12 117 SER A N 1
ATOM 935 C CA . SER A 1 117 ? -3.771 -7.424 17.164 1.00 84.12 117 SER A CA 1
ATOM 936 C C . SER A 1 117 ? -2.850 -8.181 16.200 1.00 84.12 117 SER A C 1
ATOM 938 O O . SER A 1 117 ? -1.843 -7.659 15.711 1.00 84.12 117 SER A O 1
ATOM 940 N N . SER A 1 118 ? -3.194 -9.443 15.929 1.00 79.88 118 SER A N 1
ATOM 941 C CA . SER A 1 118 ? -2.417 -10.357 15.081 1.00 79.88 118 SER A CA 1
ATOM 942 C C . SER A 1 118 ? -2.303 -9.867 13.633 1.00 79.88 118 SER A C 1
ATOM 944 O O . SER A 1 118 ? -1.234 -9.989 13.030 1.00 79.88 118 SER A O 1
ATOM 946 N N . LEU A 1 119 ? -3.362 -9.242 13.106 1.00 81.75 119 LEU A N 1
ATOM 947 C CA . LEU A 1 119 ? -3.412 -8.701 11.745 1.00 81.75 119 LEU A CA 1
ATOM 948 C C . LEU A 1 119 ? -2.321 -7.647 11.532 1.00 81.75 119 LEU A C 1
ATOM 950 O O . LEU A 1 119 ? -1.489 -7.766 10.633 1.00 81.75 119 LEU A O 1
ATOM 954 N N . TRP A 1 120 ? -2.253 -6.655 12.418 1.00 83.44 120 TRP A N 1
ATOM 955 C CA . TRP A 1 120 ? -1.315 -5.539 12.297 1.00 83.44 120 TRP A CA 1
ATOM 956 C C . TRP A 1 120 ? 0.129 -5.933 12.624 1.00 83.44 120 TRP A C 1
ATOM 958 O O . TRP A 1 120 ? 1.064 -5.392 12.028 1.00 83.44 120 TRP A O 1
ATOM 968 N N . LYS A 1 121 ? 0.334 -6.928 13.498 1.00 82.12 121 LYS A N 1
ATOM 969 C CA . LYS A 1 121 ? 1.660 -7.518 13.746 1.00 82.12 121 LYS A CA 1
ATOM 970 C C . LYS A 1 121 ? 2.258 -8.144 12.483 1.00 82.12 121 LYS A C 1
ATOM 972 O O . LYS A 1 121 ? 3.451 -7.977 12.247 1.00 82.12 121 LYS A O 1
ATOM 977 N N . SER A 1 122 ? 1.449 -8.804 11.649 1.00 81.75 122 SER A N 1
ATOM 978 C CA . SER A 1 122 ? 1.922 -9.474 10.422 1.00 81.75 122 SER A CA 1
ATOM 979 C C . SER A 1 122 ? 2.523 -8.509 9.377 1.00 81.75 122 SER A C 1
ATOM 981 O O . SER A 1 122 ? 3.443 -8.862 8.618 1.00 81.75 122 SER A O 1
ATOM 983 N N . LEU A 1 123 ? 2.041 -7.260 9.382 1.00 80.56 123 LEU A N 1
ATOM 984 C CA . LEU A 1 123 ? 2.458 -6.184 8.482 1.00 80.56 123 LEU A CA 1
ATOM 985 C C . LEU A 1 123 ? 3.759 -5.502 8.936 1.00 80.56 123 LEU A C 1
ATOM 987 O O . LEU A 1 123 ? 4.483 -4.911 8.123 1.00 80.56 123 LEU A O 1
ATOM 991 N N . VAL A 1 124 ? 4.105 -5.596 10.221 1.00 82.25 124 VAL A N 1
ATOM 992 C CA . VAL A 1 124 ? 5.358 -5.062 10.762 1.00 82.25 124 VAL A CA 1
ATOM 993 C C . VAL A 1 124 ? 6.494 -6.077 10.565 1.00 82.25 124 VAL A C 1
ATOM 995 O O . VAL A 1 124 ? 6.349 -7.272 10.798 1.00 82.25 124 VAL A O 1
ATOM 998 N N . LYS A 1 125 ? 7.670 -5.614 10.116 1.00 71.12 125 LYS A N 1
ATOM 999 C CA . LYS A 1 125 ? 8.880 -6.458 10.063 1.00 71.12 125 LYS A CA 1
ATOM 1000 C C . LYS A 1 125 ? 9.424 -6.667 11.484 1.00 71.12 125 LYS A C 1
ATOM 1002 O O . LYS A 1 125 ? 9.601 -5.680 12.194 1.00 71.12 125 LYS A O 1
ATOM 1007 N N . SER A 1 126 ? 9.773 -7.907 11.850 1.00 62.97 126 SER A N 1
ATOM 1008 C CA . SER A 1 126 ? 10.110 -8.316 13.232 1.00 62.97 126 SER A CA 1
ATOM 1009 C C . SER A 1 126 ? 11.229 -7.521 13.921 1.00 62.97 126 SER A C 1
ATOM 1011 O O . SER A 1 126 ? 11.279 -7.488 15.142 1.00 62.97 126 SER A O 1
ATOM 1013 N N . LYS A 1 127 ? 12.106 -6.842 13.167 1.00 62.66 127 LYS A N 1
ATOM 1014 C CA . LYS A 1 127 ? 13.212 -6.042 13.724 1.00 62.66 127 LYS A CA 1
ATOM 1015 C C . LYS A 1 127 ? 12.809 -4.672 14.293 1.00 62.66 127 LYS A C 1
ATOM 1017 O O . LYS A 1 127 ? 13.636 -4.044 14.943 1.00 62.66 127 LYS A O 1
ATOM 1022 N N . LYS A 1 128 ? 11.602 -4.154 14.027 1.00 67.44 128 LYS A N 1
ATOM 1023 C CA . LYS A 1 128 ? 11.169 -2.834 14.530 1.00 67.44 128 LYS A CA 1
ATOM 1024 C C . LYS A 1 128 ? 10.171 -2.983 15.671 1.00 67.44 128 LYS A C 1
ATOM 1026 O O . LYS A 1 128 ? 9.280 -3.823 15.596 1.00 67.44 128 LYS A O 1
ATOM 1031 N N . THR A 1 129 ? 10.259 -2.097 16.665 1.00 80.56 129 THR A N 1
ATOM 1032 C CA . THR A 1 129 ? 9.208 -1.951 17.678 1.00 80.56 129 THR A CA 1
ATOM 1033 C C . THR A 1 129 ? 7.867 -1.684 16.974 1.00 80.56 129 THR A C 1
ATOM 1035 O O . THR A 1 129 ? 7.764 -0.734 16.184 1.00 80.56 129 THR A O 1
ATOM 1038 N N . PRO A 1 130 ? 6.835 -2.520 17.196 1.00 81.06 130 PRO A N 1
ATOM 1039 C CA . PRO A 1 130 ? 5.614 -2.490 16.393 1.00 81.06 130 PRO A CA 1
ATOM 1040 C C . PRO A 1 130 ? 4.878 -1.157 16.500 1.00 81.06 130 PRO A C 1
ATOM 1042 O O . PRO A 1 130 ? 4.442 -0.615 15.486 1.00 81.06 130 PRO A O 1
ATOM 1045 N N . ASN A 1 131 ? 4.866 -0.557 17.691 1.00 85.19 131 ASN A N 1
ATOM 1046 C CA . ASN A 1 131 ? 4.262 0.755 17.929 1.00 85.19 131 ASN A CA 1
ATOM 1047 C C . ASN A 1 131 ? 4.910 1.848 17.067 1.00 85.19 131 ASN A C 1
ATOM 1049 O O . ASN A 1 131 ? 4.220 2.646 16.435 1.00 85.19 131 ASN A O 1
ATOM 1053 N N . HIS A 1 132 ? 6.244 1.870 16.996 1.00 84.31 132 HIS A N 1
ATOM 1054 C CA . HIS A 1 132 ? 6.966 2.870 16.214 1.00 84.31 132 HIS A CA 1
ATOM 1055 C C . HIS A 1 132 ? 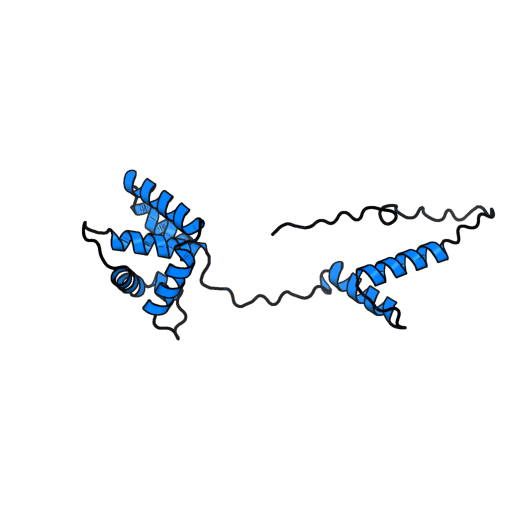6.754 2.670 14.707 1.00 84.31 132 HIS A C 1
ATOM 1057 O O . HIS A 1 132 ? 6.588 3.640 13.966 1.00 84.31 132 HIS A O 1
ATOM 1063 N N . ALA A 1 133 ? 6.701 1.416 14.247 1.00 86.06 133 ALA A N 1
ATOM 1064 C CA . ALA A 1 133 ? 6.419 1.102 12.851 1.00 86.06 133 ALA A CA 1
ATOM 1065 C C . ALA A 1 133 ? 5.015 1.565 12.429 1.00 86.06 133 ALA A C 1
ATOM 1067 O O . ALA A 1 133 ? 4.889 2.239 11.406 1.00 86.06 133 ALA A O 1
ATOM 1068 N N . LEU A 1 134 ? 3.985 1.267 13.228 1.00 87.75 134 LEU A N 1
ATOM 1069 C CA . LEU A 1 134 ? 2.607 1.704 12.973 1.00 87.75 134 LEU A CA 1
ATOM 1070 C C . LEU A 1 134 ? 2.484 3.229 13.010 1.00 87.75 134 LEU A C 1
ATOM 1072 O O . LEU A 1 134 ? 1.898 3.817 12.103 1.00 87.75 134 LEU A O 1
ATOM 1076 N N . AR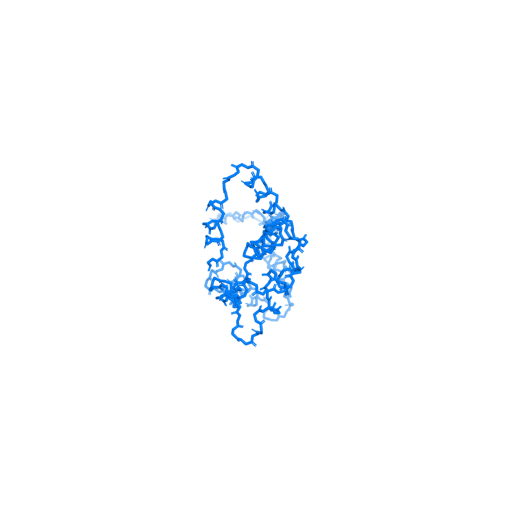G A 1 135 ? 3.129 3.885 13.982 1.00 88.56 135 ARG A N 1
ATOM 1077 C CA . ARG A 1 135 ? 3.178 5.351 14.073 1.00 88.56 135 ARG A CA 1
ATOM 1078 C C . ARG A 1 135 ? 3.728 5.981 12.794 1.00 88.56 135 ARG A C 1
ATOM 1080 O O . ARG A 1 135 ? 3.123 6.903 12.258 1.00 88.56 135 ARG A O 1
ATOM 1087 N N . GLN A 1 136 ? 4.847 5.472 12.274 1.00 88.38 136 GLN A N 1
ATOM 1088 C CA . GLN A 1 136 ? 5.428 5.984 11.029 1.00 88.38 136 GLN A CA 1
ATOM 1089 C C . GLN A 1 136 ? 4.488 5.823 9.829 1.00 88.38 136 GLN A C 1
ATOM 1091 O O . GLN A 1 136 ? 4.427 6.716 8.986 1.00 88.38 136 GLN A O 1
ATOM 1096 N N . GLN A 1 137 ? 3.772 4.699 9.724 1.00 88.69 137 GLN A N 1
ATOM 1097 C CA . GLN A 1 137 ? 2.828 4.486 8.622 1.00 88.69 137 GLN A CA 1
ATOM 1098 C C . GLN A 1 137 ? 1.597 5.386 8.743 1.00 88.69 137 GLN A C 1
ATOM 1100 O O . GLN A 1 137 ? 1.166 5.940 7.736 1.00 88.69 137 GLN A O 1
ATOM 1105 N N . TYR A 1 138 ? 1.094 5.596 9.961 1.00 89.56 138 TYR A N 1
ATOM 1106 C CA . TYR A 1 138 ? -0.019 6.501 10.229 1.00 89.56 138 TYR A CA 1
ATOM 1107 C C . TYR A 1 138 ? 0.278 7.929 9.759 1.00 89.56 138 TYR A C 1
ATOM 1109 O O . TYR A 1 138 ? -0.464 8.464 8.940 1.00 89.56 138 TYR A O 1
ATOM 1117 N N . TYR A 1 139 ? 1.394 8.531 10.187 1.00 88.81 139 TYR A N 1
ATOM 1118 C CA . TYR A 1 139 ? 1.720 9.908 9.783 1.00 88.81 139 TYR A CA 1
ATOM 1119 C C . TYR A 1 139 ? 1.977 10.047 8.280 1.00 88.81 139 TYR A C 1
ATOM 1121 O O . TYR A 1 139 ? 1.633 11.070 7.701 1.00 88.81 139 TYR A O 1
ATOM 1129 N N . LYS A 1 140 ? 2.504 9.006 7.624 1.00 87.12 140 LYS A N 1
ATOM 1130 C CA . LYS A 1 140 ? 2.649 8.985 6.159 1.00 87.12 140 LYS A CA 1
ATOM 1131 C C . LYS A 1 140 ? 1.313 8.939 5.420 1.00 87.12 140 LYS A C 1
ATOM 1133 O O . LYS A 1 140 ? 1.245 9.352 4.268 1.00 87.12 140 LYS A O 1
ATOM 1138 N N . ALA A 1 141 ? 0.282 8.380 6.044 1.00 88.88 141 ALA A N 1
ATOM 1139 C CA . ALA A 1 141 ? -1.001 8.121 5.409 1.00 88.88 141 ALA A CA 1
ATOM 1140 C C . ALA A 1 141 ? -2.086 9.125 5.799 1.00 88.88 141 ALA A C 1
ATOM 1142 O O . ALA A 1 141 ? -3.024 9.303 5.028 1.00 88.88 141 ALA A O 1
ATOM 1143 N N . LYS A 1 142 ? -1.969 9.791 6.953 1.00 85.94 142 LYS A N 1
ATOM 1144 C CA . LYS A 1 142 ? -2.985 10.700 7.507 1.00 85.94 142 LYS A CA 1
ATOM 1145 C C . LYS A 1 142 ? -3.437 11.771 6.509 1.00 85.94 142 LYS A C 1
ATOM 1147 O O . LYS A 1 142 ? -4.624 12.065 6.419 1.00 85.94 142 LYS A O 1
ATOM 1152 N N . GLU A 1 143 ? -2.505 12.336 5.749 1.00 84.56 143 GLU A N 1
ATOM 1153 C CA . GLU A 1 143 ? -2.805 13.420 4.804 1.00 84.56 143 GLU A CA 1
ATOM 1154 C C . GLU A 1 143 ? -3.215 12.932 3.411 1.00 84.56 143 GLU A C 1
ATOM 1156 O O . GLU A 1 143 ? -3.671 13.720 2.582 1.00 84.56 143 GLU A O 1
ATOM 1161 N N . HIS A 1 144 ? -3.106 11.630 3.154 1.00 90.69 144 HIS A N 1
ATOM 1162 C CA . HIS A 1 144 ? -3.376 11.062 1.844 1.00 90.69 144 HIS A CA 1
ATOM 1163 C C . HIS A 1 144 ? -4.877 11.062 1.521 1.00 90.69 144 HIS A C 1
ATOM 1165 O O . HIS A 1 144 ? -5.714 10.758 2.375 1.00 90.69 144 HIS A O 1
ATOM 1171 N N . PHE A 1 145 ? -5.224 11.340 0.259 1.00 86.38 145 PHE A N 1
ATOM 1172 C CA . PHE A 1 145 ? -6.620 11.437 -0.183 1.00 86.38 145 PHE A CA 1
ATOM 1173 C C . PHE A 1 145 ? -7.412 10.146 0.079 1.00 86.38 145 PHE A C 1
ATOM 1175 O O . PHE A 1 145 ? -8.545 10.215 0.544 1.00 86.38 145 PHE A O 1
ATOM 1182 N N . LEU A 1 146 ? -6.797 8.973 -0.142 1.00 86.25 146 LEU A N 1
ATOM 1183 C CA . LEU A 1 146 ? -7.432 7.676 0.136 1.00 86.25 146 LEU A CA 1
ATOM 1184 C C . LEU A 1 146 ? -7.821 7.530 1.607 1.00 86.25 146 LEU A C 1
ATOM 1186 O O . LEU A 1 146 ? -8.907 7.047 1.891 1.00 86.25 146 LEU A O 1
ATOM 1190 N N . SER A 1 147 ? -6.974 7.975 2.538 1.00 87.88 147 SER A N 1
ATOM 1191 C CA . SER A 1 147 ? -7.262 7.884 3.972 1.00 87.88 147 SER A CA 1
ATOM 1192 C C . SER A 1 147 ? -8.443 8.770 4.361 1.00 87.88 147 SER A C 1
ATOM 1194 O O . SER A 1 147 ? -9.304 8.345 5.123 1.00 87.88 147 SER A O 1
ATOM 1196 N N . LYS A 1 148 ? -8.530 9.980 3.790 1.00 87.94 148 LYS A N 1
ATOM 1197 C CA . LYS A 1 148 ? -9.674 10.886 3.992 1.00 87.94 148 LYS A CA 1
ATOM 1198 C C . LYS A 1 148 ? -10.963 10.308 3.406 1.00 87.94 148 LYS A C 1
ATOM 1200 O O . LYS A 1 148 ? -11.999 10.346 4.063 1.00 87.94 148 LYS A O 1
ATOM 1205 N N . ALA A 1 149 ? -10.888 9.748 2.198 1.00 87.44 149 ALA A N 1
ATOM 1206 C CA . ALA A 1 149 ? -12.021 9.101 1.546 1.00 87.44 149 ALA A CA 1
ATOM 1207 C C . ALA A 1 149 ? -12.527 7.909 2.373 1.00 87.44 149 ALA A C 1
ATOM 1209 O O . ALA A 1 149 ? -13.714 7.855 2.686 1.00 87.44 149 ALA A O 1
ATOM 1210 N N . LEU A 1 150 ? -11.626 7.025 2.813 1.00 87.50 150 LEU A N 1
ATOM 1211 C CA . LEU A 1 150 ? -11.970 5.849 3.617 1.00 87.50 150 LEU A CA 1
ATOM 1212 C C . LEU A 1 150 ? -12.571 6.232 4.982 1.00 87.50 150 LEU A C 1
ATOM 1214 O O . LEU A 1 150 ? -13.501 5.597 5.471 1.00 87.50 150 LEU A O 1
ATOM 1218 N N . LEU A 1 151 ? -12.074 7.310 5.587 1.00 86.81 151 LEU A N 1
ATOM 1219 C CA . LEU A 1 151 ? -12.622 7.842 6.832 1.00 86.81 151 LEU A CA 1
ATOM 1220 C C . LEU A 1 151 ? -14.020 8.440 6.630 1.00 86.81 151 LEU A C 1
ATOM 1222 O O . LEU A 1 151 ? -14.890 8.274 7.479 1.00 86.81 151 LEU A O 1
ATOM 1226 N N . SER A 1 152 ? -14.267 9.100 5.496 1.00 85.38 152 SER A N 1
ATOM 1227 C CA . SER A 1 152 ? -15.604 9.601 5.158 1.00 85.38 152 SER A CA 1
ATOM 1228 C C . SER A 1 152 ? -16.605 8.472 4.899 1.00 85.38 152 SER A C 1
ATOM 1230 O O . SER A 1 152 ? -17.764 8.591 5.285 1.00 85.38 152 SER A O 1
ATOM 1232 N N . THR A 1 153 ? -16.171 7.363 4.288 1.00 85.38 153 THR A N 1
ATOM 1233 C CA . THR A 1 153 ? -17.023 6.183 4.095 1.00 85.38 153 THR A CA 1
ATOM 1234 C C . THR A 1 153 ? -17.308 5.485 5.416 1.00 85.38 153 THR A C 1
ATOM 1236 O O . THR A 1 153 ? -18.453 5.123 5.650 1.00 85.38 153 THR A O 1
ATOM 1239 N N . TYR A 1 154 ? -16.310 5.376 6.299 1.00 85.19 154 TYR A N 1
ATOM 1240 C CA . TYR A 1 154 ? -16.498 4.834 7.644 1.00 85.19 154 TYR A CA 1
ATOM 1241 C C . TYR A 1 154 ? -17.531 5.639 8.442 1.00 85.19 154 TYR A C 1
ATOM 1243 O O . TYR A 1 154 ? -18.473 5.058 8.962 1.00 85.19 154 TYR A O 1
ATOM 1251 N N . LYS A 1 155 ? -17.435 6.976 8.452 1.00 85.06 155 LYS A N 1
ATOM 1252 C CA . LYS A 1 155 ? -18.434 7.835 9.115 1.00 85.06 155 LYS A CA 1
ATOM 1253 C C . LYS A 1 155 ? -19.851 7.605 8.584 1.00 85.06 155 LYS A C 1
ATOM 1255 O O . LYS A 1 155 ? -20.784 7.464 9.355 1.00 85.06 155 LYS A O 1
ATOM 1260 N N . LYS A 1 156 ? -20.002 7.464 7.263 1.00 83.94 156 LYS A N 1
ATOM 1261 C CA . LYS A 1 156 ? -21.300 7.133 6.654 1.00 83.94 156 LYS A CA 1
ATOM 1262 C C . LYS A 1 156 ? -21.824 5.748 7.054 1.00 83.94 156 LYS A C 1
ATOM 1264 O O . LYS A 1 156 ? -23.032 5.548 7.036 1.00 83.94 156 LYS A O 1
ATOM 1269 N N . MET A 1 157 ? -20.944 4.783 7.329 1.00 80.00 157 MET A N 1
ATOM 1270 C CA . MET A 1 157 ? -21.321 3.448 7.818 1.00 80.00 157 MET A CA 1
ATOM 1271 C C . MET A 1 157 ? -21.696 3.479 9.302 1.00 80.00 157 MET A C 1
ATOM 1273 O O . MET A 1 157 ? -22.633 2.794 9.701 1.00 80.00 157 MET A O 1
ATOM 1277 N N . GLU A 1 158 ? -21.010 4.308 10.091 1.00 80.25 158 GLU A N 1
ATOM 1278 C CA . GLU A 1 158 ? -21.344 4.603 11.487 1.00 80.25 158 GLU A CA 1
ATOM 1279 C C . GLU A 1 158 ? -22.742 5.233 11.590 1.00 80.25 158 GLU A C 1
ATOM 1281 O O . GLU A 1 158 ? -23.581 4.722 12.326 1.00 80.25 158 GLU A O 1
ATOM 1286 N N . ASP A 1 159 ? -23.052 6.225 10.747 1.00 76.88 159 ASP A N 1
ATOM 1287 C CA . ASP A 1 159 ? -24.383 6.854 10.670 1.00 76.88 159 ASP A CA 1
ATOM 1288 C C . ASP A 1 159 ? -25.499 5.861 10.282 1.00 76.88 159 ASP A C 1
ATOM 1290 O O . ASP A 1 159 ? -26.656 6.021 10.666 1.00 76.88 159 ASP A O 1
ATOM 1294 N N . LYS A 1 160 ? -25.160 4.827 9.502 1.00 78.12 160 LYS A N 1
ATOM 1295 C CA . LYS A 1 160 ? -26.083 3.777 9.035 1.00 78.12 160 LYS A CA 1
ATOM 1296 C C . LYS A 1 160 ? -26.121 2.546 9.944 1.00 78.12 160 LYS A C 1
ATOM 1298 O O . LYS A 1 160 ? -26.832 1.590 9.637 1.00 78.12 160 LYS A O 1
ATOM 1303 N N . ASN A 1 161 ? -25.366 2.564 11.043 1.00 72.44 161 ASN A N 1
ATOM 1304 C CA . ASN A 1 161 ? -25.241 1.478 12.013 1.00 72.44 161 ASN A CA 1
ATOM 1305 C C . ASN A 1 161 ? -24.801 0.128 11.400 1.00 72.44 161 ASN A C 1
ATOM 1307 O O . ASN A 1 161 ? -25.160 -0.937 11.892 1.00 72.44 161 ASN A O 1
ATOM 1311 N N . THR A 1 162 ? -24.021 0.162 10.314 1.00 75.69 162 THR A N 1
ATOM 1312 C CA . THR A 1 162 ? -23.550 -1.026 9.570 1.00 75.69 162 THR A CA 1
ATOM 1313 C C . THR A 1 162 ? -22.088 -1.350 9.907 1.00 75.69 162 THR A C 1
ATOM 1315 O O . THR A 1 162 ? -21.254 -1.578 9.034 1.00 75.69 162 THR A O 1
ATOM 1318 N N . LEU A 1 163 ? -21.736 -1.292 11.195 1.00 72.19 163 LEU A N 1
ATOM 1319 C CA . LEU A 1 163 ? -20.345 -1.398 11.653 1.00 72.19 163 LEU A CA 1
ATOM 1320 C C . LEU A 1 163 ? -19.769 -2.820 11.552 1.00 72.19 163 LEU A C 1
ATOM 1322 O O . LEU A 1 163 ? -18.550 -2.960 11.460 1.00 72.19 163 LEU A O 1
ATOM 1326 N N . ASP A 1 164 ? -20.615 -3.851 11.515 1.00 72.31 164 ASP A N 1
ATOM 1327 C CA . ASP A 1 164 ? -20.179 -5.253 11.429 1.00 72.31 164 ASP A CA 1
ATOM 1328 C C . ASP A 1 164 ? -19.486 -5.571 10.091 1.00 72.31 164 ASP A C 1
ATOM 1330 O O . ASP A 1 164 ? -18.538 -6.353 10.044 1.00 72.31 164 ASP A O 1
ATOM 1334 N N . GLU A 1 165 ? -19.874 -4.891 9.008 1.00 77.94 165 GLU A N 1
ATOM 1335 C CA . GLU A 1 165 ? -19.261 -5.056 7.682 1.00 77.94 165 GLU A CA 1
ATOM 1336 C C . GLU A 1 165 ? -17.834 -4.480 7.612 1.00 77.94 165 GLU A C 1
ATOM 1338 O O . GLU A 1 165 ? -17.033 -4.861 6.752 1.00 77.94 165 GLU A O 1
ATOM 1343 N N . TRP A 1 166 ? -17.478 -3.568 8.524 1.00 79.94 166 TRP A N 1
ATOM 1344 C CA . TRP A 1 166 ? -16.178 -2.898 8.509 1.00 79.94 166 TRP A CA 1
ATOM 1345 C C . TRP A 1 166 ? -15.020 -3.861 8.782 1.00 79.94 166 TRP A C 1
ATOM 1347 O O . TRP A 1 166 ? -13.982 -3.794 8.116 1.00 79.94 166 TRP A O 1
ATOM 1357 N N . ASP A 1 167 ? -15.190 -4.791 9.722 1.00 79.56 167 ASP A N 1
ATOM 1358 C CA . ASP A 1 167 ? -14.129 -5.732 10.088 1.00 79.56 167 ASP A CA 1
ATOM 1359 C C . ASP A 1 167 ? -13.781 -6.673 8.917 1.00 79.56 167 ASP A C 1
ATOM 1361 O O . ASP A 1 167 ? -12.621 -7.069 8.752 1.00 79.56 167 ASP A O 1
ATOM 1365 N N . ASP A 1 168 ? -14.746 -6.977 8.048 1.00 82.12 168 ASP A N 1
ATOM 1366 C CA . ASP A 1 168 ? -14.522 -7.770 6.838 1.00 82.12 168 ASP A CA 1
ATOM 1367 C C . ASP A 1 168 ? -13.821 -6.969 5.737 1.00 82.12 168 ASP A C 1
ATOM 1369 O O . ASP A 1 168 ? -12.899 -7.481 5.088 1.00 82.12 168 ASP A O 1
ATOM 1373 N N . VAL A 1 169 ? -14.147 -5.680 5.595 1.00 78.62 169 VAL A N 1
ATOM 1374 C CA . VAL A 1 169 ? -13.411 -4.751 4.722 1.00 78.62 169 VAL A CA 1
ATOM 1375 C C . VAL A 1 169 ? -11.945 -4.645 5.155 1.00 78.62 169 VAL A C 1
ATOM 1377 O O . VAL A 1 169 ? -11.041 -4.728 4.316 1.00 78.62 169 VAL A O 1
ATOM 1380 N N . VAL A 1 170 ? -11.677 -4.527 6.459 1.00 80.38 170 VAL A N 1
ATOM 1381 C CA . VAL A 1 170 ? -10.308 -4.475 6.998 1.00 80.38 170 VAL A CA 1
ATOM 1382 C C . VAL A 1 170 ? -9.550 -5.772 6.703 1.00 80.38 170 VAL A C 1
ATOM 1384 O O . VAL A 1 170 ? -8.400 -5.718 6.264 1.00 80.38 170 VAL A O 1
ATOM 1387 N N . LYS A 1 171 ? -10.173 -6.944 6.876 1.00 81.19 171 LYS A N 1
ATOM 1388 C CA . LYS A 1 171 ? -9.545 -8.238 6.543 1.00 81.19 171 LYS A CA 1
ATOM 1389 C C . LYS A 1 171 ? -9.244 -8.379 5.051 1.00 81.19 171 LYS A C 1
ATOM 1391 O O . LYS A 1 171 ? -8.233 -8.987 4.704 1.00 81.19 171 LYS A O 1
ATOM 1396 N N . LEU A 1 172 ? -10.097 -7.852 4.173 1.00 79.94 172 LEU A N 1
ATOM 1397 C CA . LEU A 1 172 ? -9.893 -7.912 2.725 1.00 79.94 172 LEU A CA 1
ATOM 1398 C C . LEU A 1 172 ? -8.729 -7.016 2.278 1.00 79.94 172 LEU A C 1
ATOM 1400 O O . LEU A 1 172 ? -7.899 -7.439 1.475 1.00 79.94 172 LEU A O 1
ATOM 1404 N N . LEU A 1 173 ? -8.653 -5.793 2.809 1.00 76.06 173 LEU A N 1
ATOM 1405 C CA . LEU A 1 173 ? -7.695 -4.770 2.372 1.00 76.06 173 LEU A CA 1
ATOM 1406 C C . LEU A 1 173 ? -6.302 -4.888 3.016 1.00 76.06 173 LEU A C 1
ATOM 1408 O O . LEU A 1 173 ? -5.349 -4.279 2.520 1.00 76.06 173 LEU A O 1
ATOM 1412 N N . CYS A 1 174 ? -6.171 -5.659 4.101 1.00 69.81 174 CYS A N 1
ATOM 1413 C CA . CYS A 1 174 ? -4.925 -5.825 4.860 1.00 69.81 174 CYS A CA 1
ATOM 1414 C C . CYS A 1 174 ? -4.218 -7.187 4.673 1.00 69.81 174 CYS A C 1
ATOM 1416 O O . CYS A 1 174 ? -3.263 -7.452 5.407 1.00 69.81 174 CYS A O 1
ATOM 1418 N N . LYS A 1 175 ? -4.652 -8.031 3.724 1.00 61.56 175 LYS A N 1
ATOM 1419 C CA . LYS A 1 175 ? -3.933 -9.253 3.293 1.00 61.56 175 LYS A CA 1
ATOM 1420 C C . LYS A 1 175 ? -2.720 -8.929 2.416 1.00 61.56 175 LYS A C 1
ATOM 1422 O O . LYS A 1 175 ? -1.701 -9.642 2.559 1.00 61.56 175 LYS A O 1
#

pLDDT: mean 74.29, std 14.8, range [35.5, 90.81]

Sequence (175 aa):
MAKINKKIDGPLVEPMRPLIKGIIAQVQNDPYNSYNAKLKLLCEHYDLNSDRSQYSDLAIALAIDHVPGFKYKKKSGAKTKWTMWSRACLVVEIERLRNSKNQSHSIMWAITQLSKSSLWKSLVKSKKTPNHALRQQYYKAKEHFLSKALLSTYKKMEDKNTLDEWDDVVKLLCK